Protein AF-A0A958WY45-F1 (afdb_monomer_lite)

Secondary structure (DSSP, 8-state):
---------HHHHHHHHHHHHHHHHHHHH-HHHHTT--GGG-PPP-TTTHHHH-TTSS-----------

Foldseek 3Di:
DDDDDPDPCVVVVVVVVCLVCVLVVCCVPPVVVSVVDDCVVPDDDPPPCVCVVCVPPPDDDDDDDDDDD

Structure (mmCIF, N/CA/C/O backbone):
data_AF-A0A958WY45-F1
#
_entry.id   AF-A0A958WY45-F1
#
loop_
_atom_site.group_PDB
_atom_site.id
_atom_site.type_symbol
_atom_site.label_atom_id
_atom_site.label_alt_id
_atom_site.label_comp_id
_atom_site.label_asym_id
_atom_site.label_entity_id
_atom_site.label_seq_id
_atom_site.pdbx_PDB_ins_code
_atom_site.Cartn_x
_atom_site.Cartn_y
_atom_site.Cartn_z
_atom_site.occupancy
_atom_site.B_iso_or_equiv
_atom_site.auth_seq_id
_atom_site.auth_comp_id
_atom_site.auth_asym_id
_atom_site.auth_atom_id
_atom_site.pdbx_PDB_model_num
ATOM 1 N N . MET A 1 1 ? 15.749 -1.900 -30.978 1.00 35.78 1 MET A N 1
ATOM 2 C CA . MET A 1 1 ? 17.044 -1.480 -30.399 1.00 35.78 1 MET A CA 1
ATOM 3 C C . MET A 1 1 ? 16.908 -1.486 -28.881 1.00 35.78 1 MET A C 1
ATOM 5 O O . MET A 1 1 ? 16.074 -0.753 -28.370 1.00 35.78 1 MET A O 1
ATOM 9 N N . LYS A 1 2 ? 17.610 -2.383 -28.175 1.00 45.31 2 LYS A N 1
ATOM 10 C CA . LYS A 1 2 ? 17.637 -2.434 -26.703 1.00 45.31 2 LYS A CA 1
ATOM 11 C C . LYS A 1 2 ? 18.922 -1.730 -26.262 1.00 45.31 2 LYS A C 1
ATOM 13 O O . LYS A 1 2 ? 19.997 -2.189 -26.628 1.00 45.31 2 LYS A O 1
ATOM 18 N N . ASN A 1 3 ? 18.807 -0.600 -25.567 1.00 45.00 3 ASN A N 1
ATOM 19 C CA . ASN A 1 3 ? 19.969 0.149 -25.091 1.00 45.00 3 ASN A CA 1
ATOM 20 C C . ASN A 1 3 ? 20.612 -0.604 -23.924 1.00 45.00 3 ASN A C 1
ATOM 22 O O . ASN A 1 3 ? 20.045 -0.694 -22.838 1.00 45.00 3 ASN A O 1
ATOM 26 N N . THR A 1 4 ? 21.788 -1.161 -24.189 1.00 58.66 4 THR A N 1
ATOM 27 C CA . THR A 1 4 ? 22.674 -1.788 -23.213 1.00 58.66 4 THR A CA 1
ATOM 28 C C . THR A 1 4 ? 23.511 -0.702 -22.536 1.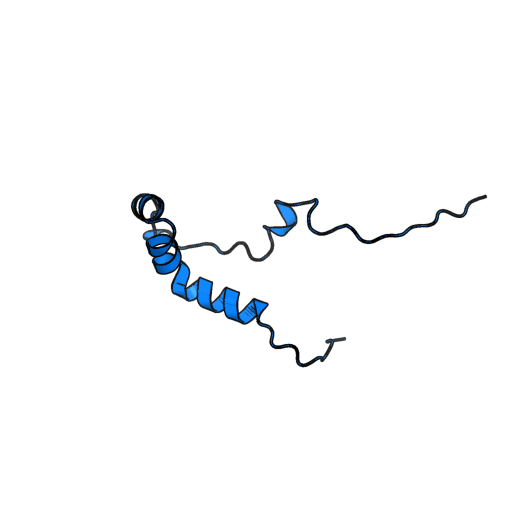00 58.66 4 THR A C 1
ATOM 30 O O . THR A 1 4 ? 24.410 -0.142 -23.154 1.00 58.66 4 THR A O 1
ATOM 33 N N . SER A 1 5 ? 23.251 -0.416 -21.263 1.00 52.31 5 SER A N 1
ATOM 34 C CA . SER A 1 5 ? 24.230 0.188 -20.353 1.00 52.31 5 SER A CA 1
ATOM 35 C C . SER A 1 5 ? 23.978 -0.365 -18.951 1.00 52.31 5 SER A C 1
ATOM 37 O O . SER A 1 5 ? 22.850 -0.360 -18.465 1.00 52.31 5 SER A O 1
ATOM 39 N N . GLY A 1 6 ? 25.014 -0.932 -18.330 1.00 54.00 6 GLY A N 1
ATOM 40 C CA . GLY A 1 6 ? 24.970 -1.601 -17.025 1.00 54.00 6 GLY A CA 1
ATOM 41 C C . GLY A 1 6 ? 24.745 -0.654 -15.844 1.00 54.00 6 GLY A C 1
ATOM 42 O O . GLY A 1 6 ? 25.527 -0.654 -14.902 1.00 54.00 6 GLY A O 1
ATOM 43 N N . GLN A 1 7 ? 23.697 0.164 -15.889 1.00 57.69 7 GLN A N 1
ATOM 44 C CA . GLN A 1 7 ? 23.163 0.829 -14.709 1.00 57.69 7 GLN A CA 1
ATOM 45 C C . GLN A 1 7 ? 22.368 -0.214 -13.921 1.00 57.69 7 GLN A C 1
ATOM 47 O O . GLN A 1 7 ? 21.493 -0.864 -14.506 1.00 57.69 7 GLN A O 1
ATOM 52 N N . PRO A 1 8 ? 22.633 -0.415 -12.618 1.00 53.25 8 PRO A N 1
ATOM 53 C CA . PRO A 1 8 ? 21.754 -1.239 -11.813 1.00 53.25 8 PRO A CA 1
ATOM 54 C C . PRO A 1 8 ? 20.366 -0.622 -11.935 1.00 53.25 8 PRO A C 1
ATOM 56 O O . PRO A 1 8 ? 20.192 0.572 -11.686 1.00 53.25 8 PRO A O 1
ATOM 59 N N . ASN A 1 9 ? 19.386 -1.413 -12.371 1.00 65.75 9 ASN A N 1
ATOM 60 C CA . ASN A 1 9 ? 17.997 -0.980 -12.415 1.00 65.75 9 ASN A CA 1
ATOM 61 C C . ASN A 1 9 ? 17.476 -0.920 -10.972 1.00 65.75 9 ASN A C 1
ATOM 63 O O . ASN A 1 9 ? 16.679 -1.751 -10.537 1.00 65.75 9 ASN A O 1
ATOM 67 N N . PHE A 1 10 ? 18.015 0.031 -10.204 1.00 67.38 10 PHE A N 1
ATOM 68 C CA . PHE A 1 10 ? 17.628 0.315 -8.835 1.00 67.38 10 PHE A CA 1
ATOM 69 C C . PHE A 1 10 ? 16.130 0.564 -8.785 1.00 67.38 10 PHE A C 1
ATOM 71 O O . PHE A 1 10 ? 15.503 0.115 -7.833 1.00 67.38 10 PHE A O 1
ATOM 78 N N . ASP A 1 11 ? 15.568 1.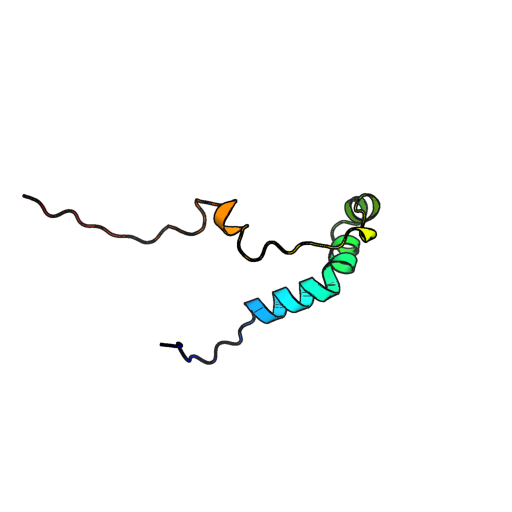158 -9.847 1.00 72.25 11 ASP A N 1
ATOM 79 C CA . ASP A 1 11 ? 14.139 1.398 -9.981 1.00 72.25 11 ASP A CA 1
ATOM 80 C C . ASP A 1 11 ? 13.305 0.123 -9.873 1.00 72.25 11 ASP A C 1
ATOM 82 O O . ASP A 1 11 ? 12.430 0.001 -9.018 1.00 72.25 11 ASP A O 1
ATOM 86 N N . ALA A 1 12 ? 13.650 -0.887 -10.670 1.00 76.06 12 ALA A N 1
ATOM 87 C CA . ALA A 1 12 ? 12.994 -2.185 -10.591 1.00 76.06 12 ALA A CA 1
ATOM 88 C C . ALA A 1 12 ? 13.201 -2.859 -9.230 1.00 76.06 12 ALA A C 1
ATOM 90 O O . ALA A 1 12 ? 12.277 -3.480 -8.711 1.00 76.06 12 ALA A O 1
ATOM 91 N N . ARG A 1 13 ? 14.394 -2.729 -8.637 1.00 79.62 13 ARG A N 1
ATOM 92 C CA . ARG A 1 13 ? 14.721 -3.416 -7.385 1.00 79.62 13 ARG A CA 1
ATOM 93 C C . ARG A 1 13 ? 13.979 -2.832 -6.187 1.00 79.62 13 ARG A C 1
ATOM 95 O O . ARG A 1 13 ? 13.434 -3.595 -5.402 1.00 79.62 13 ARG A O 1
ATOM 102 N N . TRP A 1 14 ? 13.922 -1.506 -6.046 1.00 82.31 14 TRP A N 1
ATOM 103 C CA . TRP A 1 14 ? 13.179 -0.893 -4.941 1.00 82.31 14 TRP A CA 1
ATOM 104 C C . TRP A 1 14 ? 11.671 -1.090 -5.108 1.00 82.31 14 TRP A C 1
ATOM 106 O O . TRP A 1 14 ? 10.996 -1.381 -4.124 1.00 82.31 14 TRP A O 1
ATOM 116 N N . LYS A 1 15 ? 11.144 -1.022 -6.340 1.00 82.19 15 LYS A N 1
ATOM 117 C CA . LYS A 1 15 ? 9.731 -1.328 -6.619 1.00 82.19 15 LYS A CA 1
ATOM 118 C C . LYS A 1 15 ? 9.372 -2.749 -6.217 1.00 82.19 15 LYS A C 1
ATOM 120 O O . LYS A 1 15 ? 8.318 -2.972 -5.629 1.00 82.19 15 LYS A O 1
ATOM 125 N N . ASP A 1 16 ? 10.251 -3.701 -6.515 1.00 84.25 16 ASP A N 1
ATOM 126 C CA . ASP A 1 16 ? 10.058 -5.092 -6.131 1.00 84.25 16 ASP A CA 1
ATOM 127 C C . ASP A 1 16 ? 10.116 -5.279 -4.611 1.00 84.25 16 ASP A C 1
ATOM 129 O O . ASP A 1 16 ? 9.226 -5.894 -4.029 1.00 84.25 16 ASP A O 1
ATOM 133 N N . THR A 1 17 ? 11.077 -4.652 -3.932 1.00 87.38 17 THR A N 1
ATOM 134 C CA . THR A 1 17 ? 11.139 -4.657 -2.465 1.00 87.38 17 THR A CA 1
ATOM 135 C C . THR A 1 17 ? 9.862 -4.092 -1.836 1.00 87.38 17 THR A C 1
ATOM 137 O O . THR A 1 17 ? 9.302 -4.711 -0.934 1.00 87.38 17 THR A O 1
ATOM 140 N N . ILE A 1 18 ? 9.345 -2.960 -2.327 1.00 85.44 18 ILE A N 1
ATOM 141 C CA . ILE A 1 18 ? 8.091 -2.383 -1.817 1.00 85.44 18 ILE A CA 1
ATOM 142 C C . ILE A 1 18 ? 6.901 -3.288 -2.139 1.00 85.44 18 ILE A C 1
ATOM 144 O O . ILE A 1 18 ? 6.013 -3.426 -1.304 1.00 85.44 18 ILE A O 1
ATOM 148 N N . ARG A 1 19 ? 6.886 -3.974 -3.289 1.00 84.88 19 ARG A N 1
ATOM 149 C CA . ARG A 1 19 ? 5.834 -4.949 -3.613 1.00 84.88 19 ARG A CA 1
ATOM 150 C C . ARG A 1 19 ? 5.714 -6.036 -2.550 1.00 84.88 19 ARG A C 1
ATOM 152 O O . ARG A 1 19 ? 4.595 -6.381 -2.183 1.00 84.88 19 ARG A O 1
ATOM 159 N N . HIS A 1 20 ? 6.832 -6.501 -2.004 1.00 87.25 20 HIS A N 1
ATOM 160 C CA . HIS A 1 20 ? 6.844 -7.507 -0.941 1.00 87.25 20 HIS A CA 1
ATOM 161 C C . HIS A 1 20 ? 6.640 -6.921 0.464 1.00 87.25 20 HIS A C 1
ATOM 163 O O . HIS A 1 20 ? 6.132 -7.612 1.340 1.00 87.25 20 HIS A O 1
ATOM 169 N N . LEU A 1 21 ? 7.019 -5.659 0.692 1.00 88.94 21 LEU A N 1
ATOM 170 C CA . LEU A 1 21 ? 7.029 -5.043 2.026 1.00 88.94 21 LEU A CA 1
ATOM 171 C C . LEU A 1 21 ? 5.932 -4.000 2.260 1.00 88.94 21 LEU A C 1
ATOM 173 O O . LEU A 1 21 ? 5.941 -3.355 3.303 1.00 88.94 21 LEU A O 1
ATOM 177 N N . HIS A 1 22 ? 4.997 -3.811 1.332 1.00 87.12 22 HIS A N 1
ATOM 178 C CA . HIS A 1 22 ? 4.034 -2.709 1.383 1.00 87.12 22 HIS A CA 1
ATOM 179 C C . HIS A 1 22 ? 3.217 -2.643 2.680 1.00 87.12 22 HIS A C 1
ATOM 181 O O . HIS A 1 22 ? 3.040 -1.552 3.213 1.00 87.12 22 HIS A O 1
ATOM 187 N N . GLU A 1 23 ? 2.766 -3.776 3.223 1.00 88.50 23 GLU A N 1
ATOM 188 C CA . GLU A 1 23 ? 1.992 -3.797 4.474 1.00 88.50 23 GLU A CA 1
ATOM 189 C C . GLU A 1 23 ? 2.838 -3.312 5.656 1.00 88.50 23 GLU A C 1
ATOM 191 O O . GLU A 1 23 ? 2.463 -2.367 6.346 1.00 88.50 23 GLU A O 1
ATOM 196 N N . ARG A 1 24 ? 4.036 -3.889 5.823 1.00 89.56 24 ARG A N 1
ATOM 197 C CA . ARG A 1 24 ? 4.996 -3.510 6.875 1.00 89.56 24 ARG A CA 1
ATOM 198 C C . ARG A 1 24 ? 5.504 -2.082 6.716 1.00 89.56 24 ARG A C 1
ATOM 200 O O . ARG A 1 24 ? 5.763 -1.399 7.700 1.00 89.56 24 ARG A O 1
ATOM 207 N N . PHE A 1 25 ? 5.632 -1.614 5.480 1.00 88.56 25 PHE A N 1
ATOM 208 C CA . PHE A 1 25 ? 5.999 -0.238 5.179 1.00 88.56 25 PHE A CA 1
ATOM 209 C C . PHE A 1 25 ? 4.919 0.734 5.671 1.00 88.56 25 PHE A C 1
ATOM 211 O O . PHE A 1 25 ? 5.231 1.716 6.341 1.00 88.56 25 PHE A O 1
ATOM 218 N N . ILE A 1 26 ? 3.645 0.444 5.393 1.00 89.44 26 ILE A N 1
ATOM 219 C CA . ILE A 1 26 ? 2.523 1.265 5.862 1.00 89.44 26 ILE A CA 1
ATOM 220 C C . ILE A 1 26 ? 2.396 1.191 7.387 1.00 89.44 26 ILE A C 1
ATOM 222 O O . ILE A 1 26 ? 2.208 2.226 8.013 1.00 89.44 26 ILE A O 1
ATOM 226 N N . GLU A 1 27 ? 2.560 0.014 7.991 1.00 91.44 27 GLU A N 1
ATOM 227 C CA . GLU A 1 27 ? 2.566 -0.164 9.450 1.00 91.44 27 GLU A CA 1
ATOM 228 C C . GLU A 1 27 ? 3.633 0.708 10.131 1.00 91.44 27 GLU A C 1
ATOM 230 O O . GLU A 1 27 ? 3.352 1.368 11.131 1.00 91.44 27 GLU A O 1
ATOM 235 N N . PHE A 1 28 ? 4.842 0.753 9.564 1.00 91.31 28 PHE A N 1
ATOM 236 C CA . PHE A 1 28 ? 5.974 1.479 10.136 1.00 91.31 28 PHE A CA 1
ATOM 237 C C . PHE A 1 28 ? 5.850 3.002 9.995 1.00 91.31 28 PHE A C 1
ATOM 239 O O . PHE A 1 28 ? 6.087 3.732 10.956 1.00 91.31 28 PHE A O 1
ATOM 246 N N . PHE A 1 29 ? 5.491 3.498 8.807 1.00 89.69 29 PHE A N 1
ATOM 247 C CA . PHE A 1 29 ? 5.436 4.941 8.538 1.00 89.69 29 PHE A CA 1
ATOM 248 C C . PHE A 1 29 ? 4.077 5.570 8.869 1.00 89.69 29 PHE A C 1
ATOM 250 O O . PHE A 1 29 ? 4.008 6.756 9.192 1.00 89.69 29 PHE A O 1
ATOM 257 N N . PHE A 1 30 ? 2.994 4.794 8.792 1.00 89.94 30 PHE A N 1
ATOM 258 C CA . PHE A 1 30 ? 1.619 5.271 8.928 1.00 89.94 30 PHE A CA 1
ATOM 259 C C . PHE A 1 30 ? 0.773 4.320 9.794 1.00 89.94 30 PHE A C 1
ATOM 261 O O . PHE A 1 30 ? -0.219 3.761 9.318 1.00 89.94 30 PHE A O 1
ATOM 268 N N . PRO A 1 31 ? 1.092 4.172 11.090 1.00 89.81 31 PRO A N 1
ATOM 269 C CA . PRO A 1 31 ? 0.407 3.225 11.973 1.00 89.81 31 PRO A CA 1
ATOM 270 C C . PRO A 1 31 ? -1.100 3.498 12.097 1.00 89.81 31 PRO A C 1
ATOM 272 O O . PRO A 1 31 ? -1.902 2.570 12.151 1.00 89.81 31 PRO A O 1
ATOM 275 N N . ALA A 1 32 ? -1.515 4.769 12.068 1.00 92.56 32 ALA A N 1
ATOM 276 C CA . ALA A 1 32 ? -2.934 5.132 12.068 1.00 92.56 32 ALA A CA 1
ATOM 277 C C . ALA A 1 32 ? -3.649 4.727 10.765 1.00 92.56 32 ALA A C 1
ATOM 279 O O . ALA A 1 32 ? -4.815 4.343 10.792 1.00 92.56 32 ALA A O 1
ATOM 280 N N . LEU A 1 33 ? -2.949 4.795 9.626 1.00 88.81 33 LEU A N 1
ATOM 281 C CA . LEU A 1 33 ? -3.495 4.419 8.323 1.00 88.81 33 LEU A CA 1
ATOM 282 C C . LEU A 1 33 ? -3.587 2.894 8.180 1.00 88.81 33 LEU A C 1
ATOM 284 O O . LEU A 1 33 ? -4.551 2.373 7.630 1.00 88.81 33 LEU A O 1
ATOM 288 N N . TYR A 1 34 ? -2.601 2.175 8.712 1.00 89.25 34 TYR A N 1
ATOM 289 C CA . TYR A 1 34 ? -2.575 0.717 8.716 1.00 89.25 34 TYR A CA 1
ATOM 290 C C . TYR A 1 34 ? -3.843 0.113 9.343 1.00 89.25 34 TYR A C 1
ATOM 292 O O . TYR A 1 34 ? -4.384 -0.854 8.821 1.00 89.25 34 TYR A O 1
ATOM 300 N N . LEU A 1 35 ? -4.377 0.731 10.403 1.00 89.12 35 LEU A N 1
ATOM 301 C CA . LEU A 1 35 ? -5.595 0.271 11.083 1.00 89.12 35 LEU A CA 1
ATOM 302 C C . LEU A 1 35 ? -6.884 0.446 10.267 1.00 89.12 35 LEU A C 1
ATOM 304 O O . LEU A 1 35 ? -7.875 -0.221 10.555 1.00 89.12 35 LEU A O 1
ATOM 308 N N . ILE A 1 36 ? -6.895 1.346 9.282 1.00 91.69 36 ILE A N 1
ATOM 309 C CA . ILE A 1 36 ? -8.080 1.618 8.454 1.00 91.69 36 ILE A CA 1
ATOM 310 C C . ILE A 1 36 ? -8.013 0.946 7.079 1.00 91.69 36 ILE A C 1
ATOM 312 O O . ILE A 1 36 ? -9.017 0.904 6.367 1.00 91.69 36 ILE A O 1
ATOM 316 N N . ILE A 1 37 ? -6.840 0.444 6.685 1.00 86.56 37 ILE A N 1
ATOM 317 C CA . ILE A 1 37 ? -6.645 -0.233 5.405 1.00 86.56 37 ILE A CA 1
ATOM 318 C C . ILE A 1 37 ? -7.049 -1.702 5.530 1.00 86.56 37 ILE A C 1
ATOM 320 O O . ILE A 1 37 ? -6.567 -2.445 6.379 1.00 86.56 37 ILE A O 1
ATOM 324 N N . ASP A 1 38 ? -7.909 -2.134 4.614 1.00 86.31 38 ASP A N 1
ATOM 325 C CA . ASP A 1 38 ? -8.304 -3.530 4.458 1.00 86.31 38 ASP A CA 1
ATOM 326 C C . ASP A 1 38 ? -7.329 -4.262 3.517 1.00 86.31 38 ASP A C 1
ATOM 328 O O . ASP A 1 38 ? -7.496 -4.254 2.293 1.00 86.31 38 ASP A O 1
ATOM 332 N N . PHE A 1 39 ? -6.297 -4.888 4.092 1.00 82.44 39 PHE A N 1
ATOM 333 C CA . PHE A 1 39 ? -5.263 -5.623 3.348 1.00 82.44 39 PHE A CA 1
ATOM 334 C C . PHE A 1 39 ? -5.773 -6.919 2.687 1.00 82.44 39 PHE A C 1
ATOM 336 O O . PHE A 1 39 ? -5.151 -7.418 1.750 1.00 82.44 39 PHE A O 1
ATOM 343 N N . SER A 1 40 ? -6.952 -7.423 3.075 1.00 84.38 40 SER A N 1
ATOM 344 C CA . SER A 1 40 ? -7.562 -8.629 2.487 1.00 84.38 40 SER A CA 1
ATOM 345 C C . SER A 1 40 ? -7.940 -8.448 1.009 1.00 84.38 40 SER A C 1
ATOM 347 O O . SER A 1 40 ? -7.979 -9.401 0.232 1.00 84.38 40 SER A O 1
ATOM 349 N N . LYS A 1 41 ? -8.181 -7.203 0.579 1.00 81.50 41 LYS A N 1
ATOM 350 C CA . LYS A 1 41 ? -8.580 -6.873 -0.800 1.00 81.50 41 LYS A CA 1
ATOM 351 C C . L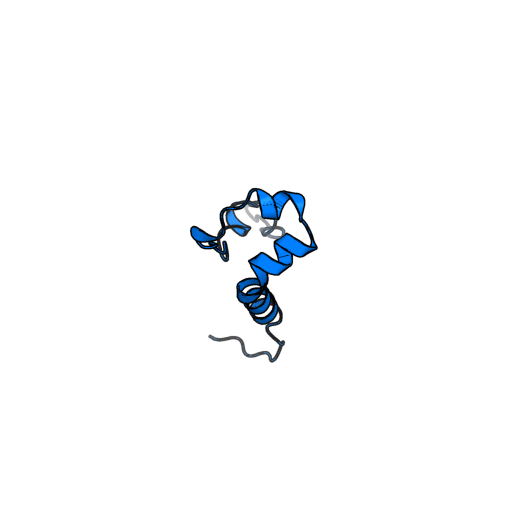YS A 1 41 ? -7.429 -6.908 -1.811 1.00 81.50 41 LYS A C 1
ATOM 353 O O . LYS A 1 41 ? -7.686 -6.844 -3.015 1.00 81.50 41 LYS A O 1
ATOM 358 N N . GLY A 1 42 ? -6.188 -7.037 -1.340 1.00 74.75 42 GLY A N 1
ATOM 359 C CA . GLY A 1 42 ? -4.982 -7.002 -2.160 1.00 74.75 42 GLY A CA 1
ATOM 360 C C . GLY A 1 42 ? -4.611 -5.590 -2.627 1.00 74.75 42 GLY A C 1
ATOM 361 O O . GLY A 1 42 ? -5.459 -4.727 -2.858 1.00 74.75 42 GLY A O 1
ATOM 362 N N . VAL A 1 43 ? -3.310 -5.344 -2.787 1.00 78.69 43 VAL A N 1
ATOM 363 C CA . VAL A 1 43 ? -2.775 -4.033 -3.179 1.00 78.69 43 VAL A CA 1
ATOM 364 C C . VAL A 1 43 ? -2.565 -3.951 -4.688 1.00 78.69 43 VAL A C 1
ATOM 366 O O . VAL A 1 43 ? -1.910 -4.802 -5.293 1.00 78.69 43 VAL A O 1
ATOM 369 N N . ARG A 1 44 ? -3.086 -2.886 -5.315 1.00 75.00 44 ARG A N 1
ATOM 370 C CA . ARG A 1 44 ? -2.780 -2.556 -6.714 1.00 75.00 44 ARG A CA 1
ATOM 371 C C . ARG A 1 44 ? -1.661 -1.524 -6.784 1.00 75.00 44 ARG A C 1
ATOM 373 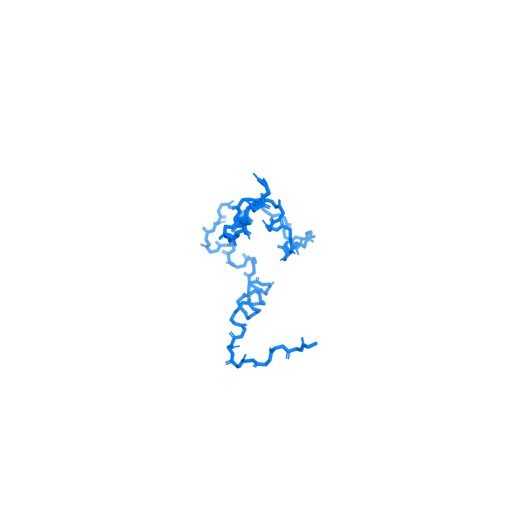O O . ARG A 1 44 ? -1.823 -0.388 -6.351 1.00 75.00 44 ARG A O 1
ATOM 380 N N . PHE A 1 45 ? -0.544 -1.920 -7.385 1.00 74.06 45 PHE A N 1
ATOM 381 C CA . PHE A 1 45 ? 0.568 -1.023 -7.683 1.00 74.06 45 PHE A CA 1
ATOM 382 C C . PHE A 1 45 ? 0.313 -0.262 -8.986 1.00 74.06 45 PHE A C 1
ATOM 384 O O . PHE A 1 45 ? 0.212 -0.860 -10.057 1.00 74.06 45 PHE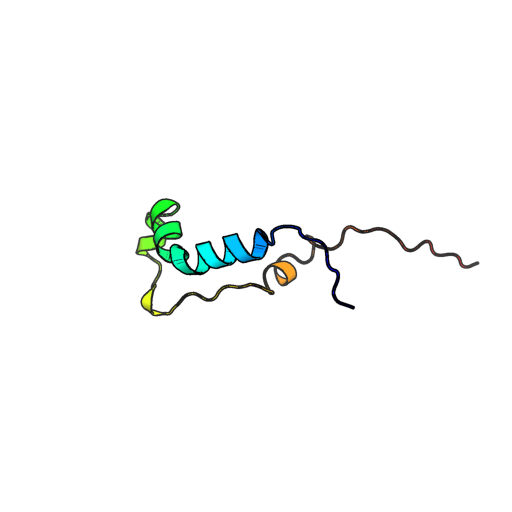 A O 1
ATOM 391 N N . LEU A 1 46 ? 0.244 1.065 -8.896 1.00 68.69 46 LEU A N 1
ATOM 392 C CA . LEU A 1 46 ? 0.064 1.960 -10.041 1.00 68.69 46 LEU A CA 1
ATOM 393 C C . LEU A 1 46 ? 1.419 2.233 -10.707 1.00 68.69 46 LEU A C 1
ATOM 395 O O . LEU A 1 46 ? 2.015 3.290 -10.532 1.00 68.69 46 LEU A O 1
ATOM 399 N N . ASP A 1 47 ? 1.921 1.260 -11.469 1.00 59.44 47 ASP A N 1
ATOM 400 C CA . ASP A 1 47 ? 3.254 1.345 -12.092 1.00 59.44 47 ASP A CA 1
ATOM 401 C C . ASP A 1 47 ? 3.298 2.334 -13.281 1.00 59.44 47 ASP A C 1
ATOM 403 O O . ASP A 1 47 ? 4.336 2.927 -13.562 1.00 59.44 47 ASP A O 1
ATOM 407 N N . LYS A 1 48 ? 2.159 2.553 -13.964 1.00 55.38 48 LYS A N 1
ATOM 408 C CA . LYS A 1 48 ? 2.056 3.386 -15.186 1.00 55.38 48 LYS A CA 1
ATOM 409 C C . LYS A 1 48 ? 1.142 4.609 -15.079 1.00 55.38 48 LYS A C 1
ATOM 411 O O . LYS A 1 48 ? 1.208 5.487 -15.936 1.00 55.38 48 LYS A O 1
ATOM 416 N N . GLU A 1 49 ? 0.305 4.688 -14.050 1.00 56.59 49 GLU A N 1
ATOM 417 C CA . GLU A 1 49 ? -0.730 5.727 -13.957 1.00 56.59 49 GLU A CA 1
ATOM 418 C C . GLU A 1 49 ? -0.331 6.912 -13.077 1.00 56.59 49 GLU A C 1
ATOM 420 O O . GLU A 1 49 ? -0.903 7.986 -13.224 1.00 56.59 49 GLU A O 1
ATOM 425 N N . LEU A 1 50 ? 0.714 6.804 -12.245 1.00 58.41 50 LEU A N 1
ATOM 426 C CA . LEU A 1 50 ? 1.205 7.963 -11.485 1.00 58.41 50 LEU A CA 1
ATOM 427 C C . LEU A 1 50 ? 1.662 9.104 -12.414 1.00 58.41 50 LEU A C 1
ATOM 429 O O . LEU A 1 50 ? 1.463 10.280 -12.120 1.00 58.41 50 LEU A O 1
ATOM 433 N N . GLN A 1 51 ? 2.201 8.756 -13.585 1.00 55.84 51 GLN A N 1
ATOM 434 C CA . GLN A 1 51 ? 2.590 9.714 -14.620 1.00 55.84 51 GLN A CA 1
ATOM 435 C C . GLN A 1 51 ? 1.377 10.356 -15.327 1.00 55.84 51 GLN A C 1
ATOM 437 O O . GLN A 1 51 ? 1.492 11.463 -15.847 1.00 55.84 51 GLN A O 1
ATOM 442 N N . GLN A 1 52 ? 0.218 9.685 -15.328 1.00 57.16 52 GLN A N 1
ATOM 443 C CA . GLN A 1 52 ? -1.049 10.224 -15.840 1.00 57.16 52 GLN A CA 1
ATOM 444 C C . GLN A 1 52 ? -1.759 11.096 -14.795 1.00 57.16 52 GLN A C 1
ATOM 446 O O . GLN A 1 52 ? -2.364 12.101 -15.155 1.00 57.16 52 GLN A O 1
ATOM 451 N N . LEU A 1 53 ? -1.631 10.749 -13.509 1.00 63.28 53 LEU A N 1
ATOM 452 C CA . LEU A 1 53 ? -2.132 11.537 -12.378 1.00 63.28 53 LEU A CA 1
ATOM 453 C C . LEU A 1 53 ? -1.351 12.850 -12.186 1.00 63.28 53 LEU A C 1
ATOM 455 O O . LEU A 1 53 ? -1.893 13.809 -11.641 1.00 63.28 53 LEU A O 1
ATOM 459 N N . LEU A 1 54 ? -0.104 12.922 -12.669 1.00 61.50 54 LEU A N 1
ATOM 460 C CA . LEU A 1 54 ? 0.748 14.116 -12.625 1.00 61.50 54 LEU A CA 1
ATOM 461 C C . LEU A 1 54 ? 1.153 14.579 -14.040 1.00 61.50 54 LEU A C 1
ATOM 463 O O . LEU A 1 54 ? 2.335 14.526 -14.401 1.00 61.50 54 LEU A O 1
ATOM 467 N N . PRO A 1 55 ? 0.207 15.099 -14.848 1.00 56.69 55 PRO A N 1
ATOM 468 C CA . PRO A 1 55 ? 0.443 15.455 -16.252 1.00 56.69 55 PRO A CA 1
ATOM 469 C C . PRO A 1 55 ? 1.495 16.564 -16.468 1.00 56.69 55 PRO A C 1
ATOM 471 O O . PRO A 1 55 ? 1.943 16.778 -17.592 1.00 56.69 55 PRO A O 1
ATOM 474 N N . GLY A 1 56 ? 1.937 17.254 -15.409 1.00 57.88 56 GLY A N 1
ATOM 475 C CA . GLY A 1 56 ? 2.977 18.291 -15.465 1.00 57.88 56 GLY A CA 1
ATOM 476 C C . GLY A 1 56 ? 4.389 17.845 -15.066 1.00 57.88 56 GLY A C 1
ATOM 477 O O . GLY A 1 56 ? 5.326 18.628 -15.210 1.00 57.88 56 GLY A O 1
ATOM 478 N N . TRP A 1 57 ? 4.573 16.623 -14.556 1.00 53.25 57 TRP A N 1
ATOM 479 C CA . TRP A 1 57 ? 5.843 16.206 -13.937 1.00 53.25 57 TRP A CA 1
ATOM 480 C C . TRP A 1 57 ? 6.834 15.554 -14.918 1.00 53.25 57 TRP A C 1
ATOM 482 O O . TRP A 1 57 ? 7.997 15.370 -14.577 1.00 53.25 57 TRP A O 1
ATOM 492 N N . GLY A 1 58 ? 6.411 15.254 -16.155 1.00 57.12 58 GLY A N 1
ATOM 493 C CA . GLY A 1 58 ? 7.218 14.515 -17.143 1.00 57.12 58 GLY A CA 1
ATOM 494 C C . GLY A 1 58 ? 7.518 15.227 -18.469 1.00 57.12 58 GLY A C 1
ATOM 495 O O . GLY A 1 58 ? 8.107 14.619 -19.360 1.00 57.12 58 GLY A O 1
ATOM 496 N N . LYS A 1 59 ? 7.117 16.491 -18.652 1.00 55.47 59 LYS A N 1
ATOM 497 C CA . LYS A 1 59 ? 7.331 17.246 -19.903 1.00 55.47 59 LYS A CA 1
ATOM 498 C C . LYS A 1 59 ? 7.871 18.647 -19.609 1.00 55.47 59 LYS A C 1
ATOM 500 O O . LYS A 1 59 ? 7.179 19.642 -19.779 1.00 55.47 59 LYS A O 1
ATOM 505 N N . LYS A 1 60 ? 9.138 18.732 -19.203 1.00 54.78 60 LYS A N 1
ATOM 506 C CA . LYS A 1 60 ? 9.947 19.945 -19.399 1.00 54.78 60 LYS A CA 1
ATOM 507 C C . LYS A 1 60 ? 11.211 19.575 -20.161 1.00 54.78 60 LYS A C 1
ATOM 509 O O . LYS A 1 60 ? 12.288 19.446 -19.599 1.00 54.78 60 LYS A O 1
ATOM 514 N N . GLY A 1 61 ? 11.027 19.346 -21.456 1.00 45.94 61 GLY A N 1
ATOM 515 C CA . GLY A 1 61 ? 12.096 19.280 -22.440 1.00 45.94 61 GLY A CA 1
ATOM 516 C C . GLY A 1 61 ? 11.733 20.218 -23.581 1.00 45.94 61 GLY A C 1
ATOM 517 O O . GLY A 1 61 ? 10.716 20.005 -24.241 1.00 45.94 61 GLY A O 1
ATOM 518 N N . CYS A 1 62 ? 12.534 21.270 -23.747 1.00 50.75 62 CYS A N 1
ATOM 519 C CA . CYS A 1 62 ? 12.616 22.138 -24.923 1.00 50.75 62 CYS A CA 1
ATOM 520 C C . CYS A 1 62 ? 12.596 21.274 -26.202 1.00 50.75 62 CYS A C 1
ATOM 522 O O . CYS A 1 62 ? 13.115 20.164 -26.204 1.00 50.75 62 CYS A O 1
ATOM 524 N N . THR A 1 63 ? 11.962 21.636 -27.309 1.00 54.41 63 THR A N 1
ATOM 525 C CA . THR A 1 63 ? 12.228 22.772 -28.196 1.00 54.41 63 THR A CA 1
ATOM 526 C C . THR A 1 63 ? 11.235 22.594 -29.338 1.00 54.41 63 THR A C 1
ATOM 528 O O . THR A 1 63 ? 11.057 21.462 -29.768 1.00 54.41 63 THR A O 1
ATOM 531 N N . ASN A 1 64 ? 10.645 23.664 -29.867 1.00 51.25 64 ASN A N 1
ATOM 532 C CA . ASN A 1 64 ? 10.405 23.763 -31.306 1.00 51.25 64 ASN A CA 1
ATOM 533 C C . ASN A 1 64 ? 10.468 25.238 -31.699 1.00 51.25 64 ASN A C 1
ATOM 535 O O . ASN A 1 64 ? 9.560 26.025 -31.466 1.00 51.25 64 ASN A O 1
ATOM 539 N N . MET A 1 65 ? 11.628 25.574 -32.247 1.00 57.28 65 MET A N 1
ATOM 540 C CA . MET A 1 65 ? 11.958 26.783 -32.975 1.00 57.28 65 MET A CA 1
ATOM 541 C C . MET A 1 65 ? 11.100 26.816 -34.247 1.00 57.28 65 MET A C 1
ATOM 543 O O . MET A 1 65 ? 11.386 26.106 -35.210 1.00 57.28 65 MET A O 1
ATOM 547 N N . THR A 1 66 ? 10.020 27.595 -34.245 1.00 55.34 66 THR A N 1
ATOM 548 C CA . THR A 1 66 ? 9.206 27.849 -35.437 1.00 55.34 66 THR A CA 1
ATOM 549 C C . THR A 1 66 ? 9.956 28.824 -36.345 1.00 55.34 66 THR A C 1
ATOM 551 O O . THR A 1 66 ? 9.990 30.026 -36.098 1.00 55.34 66 THR A O 1
ATOM 554 N N . LYS A 1 67 ? 10.582 28.300 -37.403 1.00 67.69 67 LYS A N 1
ATOM 555 C CA . LYS A 1 67 ? 10.817 29.062 -38.636 1.00 67.69 67 LYS A CA 1
ATOM 556 C C . LYS A 1 67 ? 9.548 28.964 -39.478 1.00 67.69 67 LYS A C 1
ATOM 558 O O . LYS A 1 67 ? 9.134 27.841 -39.726 1.00 67.69 67 LYS A O 1
ATOM 563 N N . HIS A 1 68 ? 8.972 30.103 -39.861 1.00 50.44 68 HIS A N 1
ATOM 564 C CA . HIS A 1 68 ? 8.136 30.396 -41.045 1.00 50.44 68 HIS A CA 1
ATOM 565 C C . HIS A 1 68 ? 7.476 31.766 -40.778 1.00 50.44 68 HIS A C 1
ATOM 567 O O . HIS A 1 68 ? 6.786 31.902 -39.775 1.00 50.44 68 HIS A O 1
ATOM 573 N N . GLY A 1 69 ? 7.671 32.821 -41.566 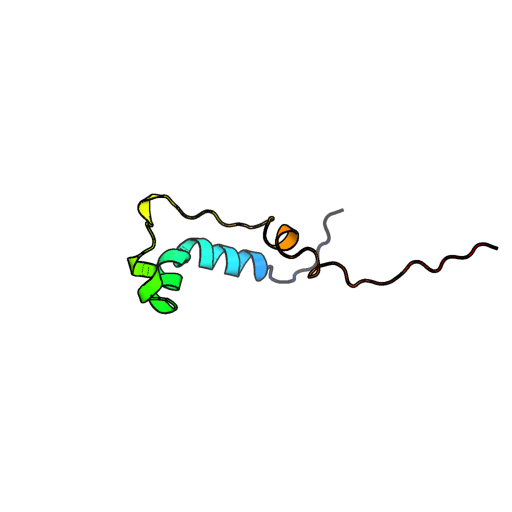1.00 39.81 69 GLY A N 1
ATOM 574 C CA . GLY A 1 69 ? 8.438 33.012 -42.796 1.00 39.81 69 GLY A CA 1
ATOM 575 C C . GLY A 1 69 ? 8.705 34.497 -43.025 1.00 39.81 69 GLY A C 1
ATOM 576 O O . GLY A 1 69 ? 8.360 35.297 -42.126 1.00 39.81 69 GLY A O 1
#

Radius of gyration: 19.4 Å; chains: 1; bounding box: 34×42×55 Å

Sequence (69 aa):
MKNTSGQPNFDARWKDTIRHLHERFIEFFFPALYLIIDFSKGVRFLDKELQQLLPGWGKKGCTNMTKHG

pLDDT: mean 70.44, std 16.26, range [35.78, 92.56]